Protein AF-A0A494WXC6-F1 (afdb_monomer_lite)

Secondary structure (DSSP, 8-state):
------HHHHHHHHHHHHHHHHHHTTS---HHHHHHHHHHHHHS----GGGS---EEEE-TTT--EEEESSTT---SSHHHHHHHHHHHHHHT--

Organism: NCBI:txid2419843

Radius of gyration: 25.2 Å; chains: 1; bounding box: 49×24×71 Å

Foldseek 3Di:
DPPPDDPVRVVLVVVLVVVVVVVCVVHDDDPVVSVVVSCCVVPVDDPDPVNQQDFDWAAAPQPRDIDTDSDPPDRHPDPVSVVVVVVVVVVVVVD

Structure (mmCIF, N/CA/C/O backbone):
data_AF-A0A494WXC6-F1
#
_entry.id   AF-A0A494WXC6-F1
#
loop_
_atom_site.group_PDB
_atom_site.id
_atom_site.type_symbol
_atom_site.label_atom_id
_atom_site.label_alt_id
_atom_site.label_comp_id
_atom_site.label_asym_id
_atom_site.label_entity_id
_atom_site.label_seq_id
_atom_site.pdbx_PDB_ins_code
_atom_site.Cartn_x
_atom_site.Cartn_y
_atom_site.Cartn_z
_atom_site.occupancy
_atom_site.B_iso_or_equiv
_atom_site.auth_seq_id
_atom_site.auth_comp_id
_atom_site.auth_asym_id
_atom_site.auth_atom_id
_atom_site.pdbx_PDB_model_num
ATOM 1 N N . MET A 1 1 ? 3.150 -14.050 27.152 1.00 40.97 1 MET A N 1
ATOM 2 C CA . MET A 1 1 ? 3.925 -13.199 26.227 1.00 40.97 1 MET A CA 1
ATOM 3 C C . MET A 1 1 ? 3.061 -11.992 25.914 1.00 40.97 1 MET A C 1
ATOM 5 O O . MET A 1 1 ? 2.281 -12.029 24.974 1.00 40.97 1 MET A O 1
ATOM 9 N N . GLU A 1 2 ? 3.092 -10.985 26.785 1.00 49.47 2 GLU A N 1
ATOM 10 C CA . GLU A 1 2 ? 2.369 -9.733 26.552 1.00 49.47 2 GLU A CA 1
ATOM 11 C C . GLU A 1 2 ? 3.087 -8.992 25.428 1.00 49.47 2 GLU A C 1
ATOM 13 O O . GLU A 1 2 ? 4.232 -8.56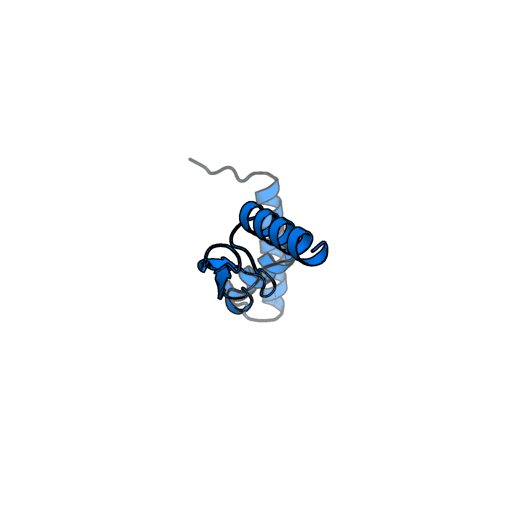8 25.571 1.00 49.47 2 GLU A O 1
ATOM 18 N N . SER A 1 3 ? 2.446 -8.912 24.266 1.00 59.31 3 SER A N 1
ATOM 19 C CA . SER A 1 3 ? 2.928 -8.126 23.139 1.00 59.31 3 SER A CA 1
ATOM 20 C C . SER A 1 3 ? 2.886 -6.651 23.531 1.00 59.31 3 SER A C 1
ATOM 22 O O . SER A 1 3 ? 1.846 -5.997 23.436 1.00 59.31 3 SER A O 1
ATOM 24 N N . VAL A 1 4 ? 4.014 -6.141 24.029 1.00 77.81 4 VAL A N 1
ATOM 25 C CA . VAL A 1 4 ? 4.191 -4.728 24.358 1.00 77.81 4 VAL A CA 1
ATOM 26 C C . VAL A 1 4 ? 4.142 -3.948 23.052 1.00 77.81 4 VAL A C 1
ATOM 28 O O . VAL A 1 4 ? 5.119 -3.897 22.311 1.00 77.81 4 VAL A O 1
ATOM 31 N N . LEU A 1 5 ? 2.983 -3.351 22.772 1.00 75.19 5 LEU A N 1
ATOM 32 C CA . LEU A 1 5 ? 2.834 -2.402 21.675 1.00 75.19 5 LEU A CA 1
ATOM 33 C C . LEU A 1 5 ? 3.891 -1.309 21.824 1.00 75.19 5 LEU A C 1
ATOM 35 O O . LEU A 1 5 ? 4.007 -0.687 22.891 1.00 75.19 5 LEU A O 1
ATOM 39 N N . THR A 1 6 ? 4.631 -1.069 20.748 1.00 87.00 6 THR A N 1
ATOM 40 C CA . THR A 1 6 ? 5.572 0.039 20.628 1.00 87.00 6 THR A CA 1
ATOM 41 C C . THR A 1 6 ? 4.849 1.371 20.830 1.00 87.00 6 THR A C 1
ATOM 43 O O . THR A 1 6 ? 3.643 1.498 20.614 1.00 87.00 6 THR A O 1
ATOM 46 N N . GLU A 1 7 ? 5.586 2.411 21.215 1.00 82.56 7 GLU A N 1
ATOM 47 C CA . GLU A 1 7 ? 5.018 3.751 21.420 1.00 82.56 7 GLU A CA 1
ATOM 48 C C . GLU A 1 7 ? 4.283 4.277 20.171 1.00 82.56 7 GLU A C 1
ATOM 50 O O . GLU A 1 7 ? 3.229 4.911 20.253 1.00 82.56 7 GLU A O 1
ATOM 55 N N . ARG A 1 8 ? 4.797 3.949 18.980 1.00 77.38 8 ARG A N 1
ATOM 56 C CA . ARG A 1 8 ? 4.141 4.280 17.712 1.00 77.38 8 ARG A CA 1
ATOM 57 C C . ARG A 1 8 ? 2.796 3.566 17.569 1.00 77.38 8 ARG A C 1
ATOM 59 O O . ARG A 1 8 ? 1.813 4.201 17.191 1.00 77.38 8 ARG A O 1
ATOM 66 N N . GLU A 1 9 ? 2.739 2.276 17.878 1.00 82.25 9 GLU A N 1
ATOM 67 C CA . GLU A 1 9 ? 1.508 1.482 17.808 1.00 82.25 9 GLU A CA 1
ATOM 68 C C . GLU A 1 9 ? 0.472 1.950 18.831 1.00 82.25 9 GLU A C 1
ATOM 70 O O . GLU A 1 9 ? -0.701 2.079 18.487 1.00 82.25 9 GLU A O 1
ATOM 75 N N . ARG A 1 10 ? 0.894 2.311 20.051 1.00 85.56 10 ARG A N 1
ATOM 76 C CA . ARG A 1 10 ? 0.002 2.899 21.066 1.00 85.56 10 ARG A CA 1
ATOM 77 C C . ARG A 1 10 ? -0.622 4.207 20.589 1.00 85.56 10 ARG A C 1
ATOM 79 O O . ARG A 1 10 ? -1.829 4.401 20.730 1.00 85.56 10 ARG A O 1
ATOM 86 N N . ARG A 1 11 ? 0.172 5.094 19.980 1.00 83.94 11 ARG A N 1
ATOM 87 C CA . ARG A 1 11 ? -0.327 6.364 19.422 1.00 83.94 11 ARG A CA 1
ATOM 88 C C . ARG A 1 11 ? -1.318 6.140 18.280 1.00 83.94 11 ARG A C 1
ATOM 90 O O . ARG A 1 11 ? -2.344 6.819 18.234 1.00 83.94 11 ARG A O 1
ATOM 97 N N . LEU A 1 12 ? -1.042 5.183 17.393 1.00 84.75 12 LEU A N 1
ATOM 98 C CA . LEU A 1 12 ? -1.940 4.825 16.291 1.00 84.75 12 LEU A CA 1
ATOM 99 C C . LEU A 1 12 ? -3.248 4.206 16.795 1.00 84.75 12 LEU A C 1
ATOM 101 O O . LEU A 1 12 ? -4.315 4.612 16.340 1.00 84.75 12 LEU A O 1
ATOM 105 N N . ALA A 1 13 ? -3.186 3.302 17.774 1.00 87.94 13 ALA A N 1
ATOM 106 C CA . ALA A 1 13 ? -4.369 2.716 18.402 1.00 87.94 13 ALA A CA 1
ATOM 107 C C . ALA A 1 13 ? -5.238 3.784 19.089 1.00 87.94 13 ALA A C 1
ATOM 109 O O . ALA A 1 13 ? -6.459 3.795 18.931 1.00 87.94 13 ALA A O 1
ATOM 110 N N . GLY A 1 14 ? -4.613 4.740 19.785 1.00 90.75 14 GLY A N 1
ATOM 111 C CA . GLY A 1 14 ? -5.321 5.868 20.392 1.00 90.75 14 GLY A CA 1
ATOM 112 C C . GLY A 1 14 ? -5.974 6.796 19.363 1.00 90.75 14 GLY A C 1
ATOM 113 O O . GLY A 1 14 ? -7.079 7.293 19.581 1.00 90.75 14 GLY A O 1
ATOM 114 N N . LEU A 1 15 ? -5.324 7.036 18.222 1.00 88.88 15 LEU A N 1
ATOM 115 C CA . LEU A 1 15 ? -5.920 7.794 17.122 1.00 88.88 15 LEU A CA 1
ATOM 116 C C . LEU A 1 15 ? -7.109 7.045 16.501 1.00 88.88 15 LEU A C 1
ATOM 118 O O . LEU A 1 15 ? -8.167 7.646 16.334 1.00 88.88 15 LEU A O 1
ATOM 122 N N . PHE A 1 16 ? -6.961 5.743 16.241 1.00 91.62 16 PHE A N 1
ATOM 123 C CA . PHE A 1 16 ? -8.019 4.885 15.702 1.00 91.62 16 PHE A CA 1
ATOM 124 C C . PHE A 1 16 ? -9.274 4.919 16.580 1.00 91.62 16 PHE A C 1
ATOM 126 O O . PHE A 1 16 ? -10.361 5.226 16.093 1.00 91.62 16 PHE A O 1
ATOM 133 N N . LEU A 1 17 ? -9.117 4.684 17.888 1.00 93.12 17 LEU A N 1
ATOM 134 C CA . LEU A 1 17 ? -10.226 4.691 18.845 1.00 93.12 17 LEU A CA 1
ATOM 135 C C . LEU A 1 17 ? -10.924 6.053 18.907 1.00 93.12 17 LEU A C 1
ATOM 137 O O . LEU A 1 17 ? -12.151 6.108 18.889 1.00 93.12 17 LEU A O 1
ATOM 141 N N . ARG A 1 18 ? -10.169 7.161 18.926 1.00 92.50 18 ARG A N 1
ATOM 142 C CA . ARG A 1 18 ? -10.758 8.512 18.927 1.00 92.50 18 ARG A CA 1
ATOM 143 C C . ARG A 1 18 ? -11.584 8.779 17.674 1.00 92.50 18 ARG A C 1
ATOM 145 O O . ARG A 1 18 ? -12.697 9.289 17.783 1.00 92.50 18 ARG A O 1
ATOM 152 N N . CYS A 1 19 ? -11.066 8.418 16.503 1.00 91.12 19 CYS A N 1
ATOM 153 C CA . CYS A 1 19 ? -11.784 8.582 15.244 1.00 91.12 19 CYS A CA 1
ATOM 154 C C . CYS A 1 19 ? -13.047 7.704 15.192 1.00 91.12 19 CYS A C 1
ATOM 156 O O . CYS A 1 19 ? -14.087 8.180 14.745 1.00 91.12 19 CYS A O 1
ATOM 158 N N . LEU A 1 20 ? -12.989 6.467 15.701 1.00 92.25 20 LEU A N 1
ATOM 159 C CA . LEU A 1 20 ? -14.130 5.546 15.712 1.00 92.25 20 LEU A CA 1
ATOM 160 C C . LEU A 1 20 ? -15.252 6.042 16.633 1.00 92.25 20 LEU A C 1
ATOM 162 O O . LEU A 1 20 ? -16.412 6.082 16.230 1.00 92.25 20 LEU A O 1
ATOM 166 N N . VAL A 1 21 ? -14.898 6.477 17.846 1.00 93.31 21 VAL A N 1
ATOM 167 C CA . VAL A 1 21 ? -15.844 7.050 18.820 1.00 93.31 21 VAL A CA 1
ATOM 168 C C . VAL A 1 21 ? -16.470 8.339 18.297 1.00 93.31 21 VAL A C 1
ATOM 170 O O . VAL A 1 21 ? -17.632 8.624 18.566 1.00 93.31 21 VAL A O 1
ATOM 173 N N . GLN A 1 22 ? -15.716 9.146 17.553 1.00 90.94 22 GLN A N 1
ATOM 174 C CA . GLN A 1 22 ? -16.271 10.346 16.943 1.00 90.94 22 GLN A CA 1
ATOM 175 C C . GLN A 1 22 ? -17.232 10.000 15.799 1.00 90.94 22 GLN A C 1
ATOM 177 O O . GLN A 1 22 ? -18.290 10.614 15.705 1.00 90.94 22 GLN A O 1
ATOM 182 N N . ALA A 1 23 ? -16.898 9.015 14.962 1.00 88.62 23 ALA A N 1
ATOM 183 C CA . ALA A 1 23 ? -17.747 8.575 13.858 1.00 88.62 23 ALA A CA 1
ATOM 184 C C . ALA A 1 23 ? -19.076 7.972 14.345 1.00 88.62 23 ALA A C 1
ATOM 186 O O . ALA A 1 23 ? -20.119 8.256 13.761 1.00 88.62 23 ALA A O 1
ATOM 187 N N . SER A 1 24 ? -19.068 7.223 15.454 1.00 91.56 24 SER A N 1
ATOM 188 C CA . SER A 1 24 ? -20.286 6.606 16.002 1.00 91.56 24 SER A CA 1
AT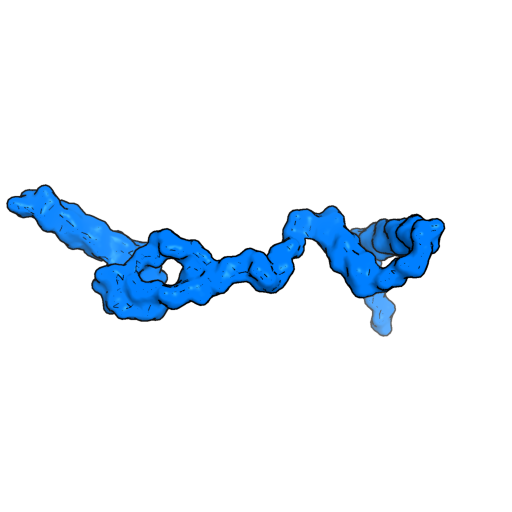OM 189 C C . SER A 1 24 ? -21.328 7.610 16.499 1.00 91.56 24 SER A C 1
ATOM 191 O O . SER A 1 24 ? -22.506 7.274 16.596 1.00 91.56 24 SER A O 1
ATOM 193 N N . LYS A 1 25 ? -20.936 8.866 16.751 1.00 93.69 25 LYS A N 1
ATOM 194 C CA . LYS A 1 25 ? -21.879 9.948 17.079 1.00 93.69 25 LYS A CA 1
ATOM 195 C C . LYS A 1 25 ? -22.798 10.316 15.914 1.00 93.69 25 LYS A C 1
ATOM 197 O O . LYS A 1 25 ? -23.850 10.899 16.150 1.00 93.69 25 LYS A O 1
ATOM 202 N N . TYR A 1 26 ? -22.407 9.997 14.682 1.00 89.31 26 TYR A N 1
ATOM 203 C CA . TYR A 1 26 ? -23.170 10.313 13.474 1.00 89.31 26 TYR A CA 1
ATOM 204 C C . TYR A 1 26 ? -24.040 9.144 12.992 1.00 89.31 26 TYR A C 1
ATOM 206 O O . TYR A 1 26 ? -24.769 9.297 12.015 1.00 89.31 26 TYR A O 1
ATOM 214 N N . GLY A 1 27 ? -23.986 7.991 13.666 1.00 89.62 27 GLY A N 1
ATOM 215 C CA . GLY A 1 27 ? -24.761 6.804 13.318 1.00 89.62 27 GLY A CA 1
ATOM 216 C C . GLY A 1 27 ? -23.973 5.502 13.483 1.00 89.62 27 GLY A C 1
ATOM 217 O O . GLY A 1 27 ? -22.826 5.515 13.936 1.00 89.62 27 GLY A O 1
ATOM 218 N N . PRO A 1 28 ? -24.581 4.357 13.129 1.00 92.31 28 PRO A N 1
ATOM 219 C CA . PRO A 1 28 ? -23.893 3.074 13.142 1.00 92.31 28 PRO A CA 1
ATOM 220 C C . PRO A 1 28 ? -22.699 3.101 12.182 1.00 92.31 28 PRO A C 1
ATOM 222 O O . PRO A 1 28 ? -22.828 3.470 11.015 1.00 92.31 28 PRO A O 1
ATOM 225 N N . VAL A 1 29 ? -21.533 2.700 12.685 1.00 91.00 29 VAL A N 1
ATOM 226 C CA . VAL A 1 29 ? -20.294 2.645 11.904 1.00 91.00 29 VAL A CA 1
ATOM 227 C C . VAL A 1 29 ? -20.021 1.203 11.516 1.00 91.00 29 VAL A C 1
ATOM 229 O O . VAL A 1 29 ? -19.848 0.346 12.383 1.00 91.00 29 VAL A O 1
ATOM 232 N N . ASP A 1 30 ? -19.929 0.946 10.213 1.00 93.06 30 ASP A N 1
ATOM 233 C CA . ASP A 1 30 ? -19.382 -0.310 9.717 1.00 93.06 30 ASP A CA 1
ATOM 234 C C . ASP A 1 30 ? -17.870 -0.351 9.977 1.00 93.06 30 ASP A C 1
ATOM 236 O O . ASP A 1 30 ? -17.096 0.450 9.442 1.00 93.06 30 ASP A O 1
ATOM 240 N N . VAL A 1 31 ? -17.450 -1.281 10.833 1.00 88.62 31 VAL A N 1
ATOM 241 C CA . VAL A 1 31 ? -16.061 -1.377 11.299 1.00 88.62 31 VAL A CA 1
ATOM 242 C C . VAL A 1 31 ? -15.111 -1.682 10.138 1.00 88.62 31 VAL A C 1
ATOM 244 O O . VAL A 1 31 ? -14.005 -1.142 10.104 1.00 88.62 31 VAL A O 1
ATOM 247 N N . GLY A 1 32 ? -15.542 -2.490 9.161 1.00 88.69 32 GLY A N 1
ATOM 248 C CA . GLY A 1 32 ? -14.749 -2.800 7.971 1.00 88.69 32 GLY A CA 1
ATOM 249 C C . GLY A 1 32 ? -14.452 -1.547 7.149 1.00 88.69 32 GLY A C 1
ATOM 250 O O . GLY A 1 32 ? -13.290 -1.201 6.928 1.00 88.69 32 GLY A O 1
ATOM 251 N N . THR A 1 33 ? -15.498 -0.816 6.772 1.00 87.25 33 THR A N 1
ATOM 252 C CA . THR A 1 33 ? -15.427 0.447 6.025 1.00 87.25 33 THR A CA 1
ATOM 253 C C . THR A 1 33 ? -14.590 1.482 6.769 1.00 87.25 33 THR A C 1
ATOM 255 O O . THR A 1 33 ? -13.734 2.136 6.175 1.00 87.25 33 THR A O 1
ATOM 258 N N . PHE A 1 34 ? -14.758 1.592 8.087 1.00 90.62 34 PHE A N 1
ATOM 259 C CA . PHE A 1 34 ? -13.972 2.511 8.903 1.00 90.62 34 PHE A CA 1
ATOM 260 C C . PHE A 1 34 ? -12.474 2.177 8.898 1.00 90.62 34 PHE A C 1
ATOM 262 O O . PHE A 1 34 ? -11.646 3.073 8.729 1.00 90.62 34 PHE A O 1
ATOM 269 N N . ILE A 1 35 ? -12.103 0.897 9.033 1.00 90.12 35 ILE A N 1
ATOM 270 C CA . ILE A 1 35 ? -10.701 0.454 8.950 1.00 90.12 35 ILE A CA 1
ATOM 271 C C . ILE A 1 35 ? -10.105 0.809 7.584 1.00 90.12 35 ILE A C 1
ATOM 273 O O . ILE A 1 35 ? -8.962 1.264 7.521 1.00 90.12 35 ILE A O 1
ATOM 277 N N . HIS A 1 36 ? -10.863 0.634 6.500 1.00 84.19 36 HIS A N 1
ATOM 278 C CA . HIS A 1 36 ? -10.417 1.006 5.158 1.00 84.19 36 HIS A CA 1
ATOM 279 C C . HIS A 1 36 ? -10.134 2.507 5.044 1.00 84.19 36 HIS A C 1
ATOM 281 O O . HIS A 1 36 ? -9.018 2.882 4.676 1.00 84.19 36 HIS A O 1
ATOM 287 N N . SER A 1 37 ? -11.080 3.356 5.447 1.00 84.25 37 SER A N 1
ATOM 288 C CA . SER A 1 37 ? -10.915 4.815 5.419 1.00 84.25 37 SER A CA 1
ATOM 289 C C . SER A 1 37 ? -9.784 5.297 6.333 1.00 84.25 37 SER A C 1
ATOM 291 O O . SER A 1 37 ? -9.016 6.186 5.971 1.00 84.25 37 SER A O 1
ATOM 293 N N . PHE A 1 38 ? -9.619 4.689 7.511 1.00 87.00 38 PHE A N 1
ATOM 294 C CA . PHE A 1 38 ? -8.543 5.041 8.438 1.00 87.00 38 PHE A CA 1
ATOM 295 C C . PHE A 1 38 ? -7.158 4.666 7.895 1.00 87.00 38 PHE A C 1
ATOM 297 O O . PHE A 1 38 ? -6.199 5.424 8.045 1.00 87.00 38 PHE A O 1
ATOM 304 N N . ARG A 1 39 ? -7.040 3.515 7.222 1.00 83.62 39 ARG A N 1
ATOM 305 C CA . ARG A 1 39 ? -5.806 3.121 6.524 1.00 83.62 39 ARG A CA 1
ATOM 306 C C . ARG A 1 39 ? -5.487 4.076 5.378 1.00 83.62 39 ARG A C 1
ATOM 308 O O . ARG A 1 39 ? -4.323 4.421 5.199 1.00 83.62 39 ARG A O 1
ATOM 315 N N . GLU A 1 40 ? -6.493 4.523 4.634 1.00 77.88 40 GLU A N 1
ATOM 316 C CA . GLU A 1 40 ? -6.316 5.523 3.579 1.00 77.88 40 GLU A CA 1
ATOM 317 C C . GLU A 1 40 ? -5.816 6.859 4.146 1.00 77.88 40 GLU A C 1
ATOM 319 O O . GLU A 1 40 ? -4.819 7.387 3.660 1.00 77.88 40 GLU A O 1
ATOM 324 N N . TYR A 1 41 ? -6.417 7.346 5.234 1.00 80.94 41 TYR A N 1
ATOM 325 C CA . TYR A 1 41 ? -5.973 8.553 5.936 1.00 80.94 41 TYR A CA 1
ATOM 326 C C . TYR A 1 41 ? -4.511 8.470 6.405 1.00 80.94 41 TYR A C 1
ATOM 328 O O . TYR A 1 41 ? -3.758 9.433 6.270 1.00 80.94 41 TYR A O 1
ATOM 336 N N . LEU A 1 42 ? -4.090 7.324 6.951 1.00 80.69 42 LEU A N 1
ATOM 337 C CA . LEU A 1 42 ? -2.737 7.157 7.490 1.00 80.69 42 LEU A CA 1
ATOM 338 C C . LEU A 1 42 ? -1.656 6.980 6.424 1.00 80.69 42 LEU A C 1
ATOM 340 O O . LEU A 1 42 ? -0.521 7.409 6.631 1.00 80.69 42 LEU A O 1
ATOM 344 N N . TYR A 1 43 ? -1.977 6.292 5.330 1.00 76.81 43 TYR A N 1
ATOM 345 C CA . TYR A 1 43 ? -0.974 5.827 4.371 1.00 76.81 43 TYR A CA 1
ATOM 346 C C . TYR A 1 43 ? -1.132 6.441 2.977 1.00 76.81 43 TYR A C 1
ATOM 348 O O . TYR A 1 43 ? -0.295 6.183 2.117 1.00 76.81 43 TYR A O 1
ATOM 356 N N . GLY A 1 44 ? -2.170 7.253 2.743 1.00 61.62 44 GLY A N 1
ATOM 357 C CA . GLY A 1 44 ? -2.354 8.110 1.565 1.00 61.62 44 GLY A CA 1
ATOM 358 C C . GLY A 1 44 ? -2.462 7.399 0.211 1.00 61.62 44 GLY A C 1
ATOM 359 O O . GLY A 1 44 ? -2.696 8.051 -0.803 1.00 61.62 44 GLY A O 1
ATOM 360 N N . SER A 1 45 ? -2.277 6.079 0.146 1.00 53.66 45 SER A N 1
ATOM 361 C CA . SER A 1 45 ? -2.307 5.334 -1.107 1.00 53.66 45 SER A CA 1
ATOM 362 C C . SER A 1 45 ? -2.634 3.864 -0.866 1.00 53.66 45 SER A C 1
ATOM 364 O O . SER A 1 45 ? -1.762 3.000 -0.785 1.00 53.66 45 SER A O 1
ATOM 366 N N . PHE A 1 46 ? -3.926 3.566 -0.754 1.00 51.22 46 PHE A N 1
ATOM 367 C CA . PHE A 1 46 ? -4.407 2.246 -1.131 1.00 51.22 46 PHE A CA 1
ATOM 368 C C . PHE A 1 46 ? -4.821 2.329 -2.599 1.00 51.22 46 PHE A C 1
ATOM 370 O O . PHE A 1 46 ? -5.782 3.010 -2.945 1.00 51.22 46 PHE A O 1
ATOM 377 N N . VAL A 1 47 ? -4.076 1.667 -3.483 1.00 50.94 47 VAL A N 1
ATOM 378 C CA . VAL A 1 47 ? -4.578 1.372 -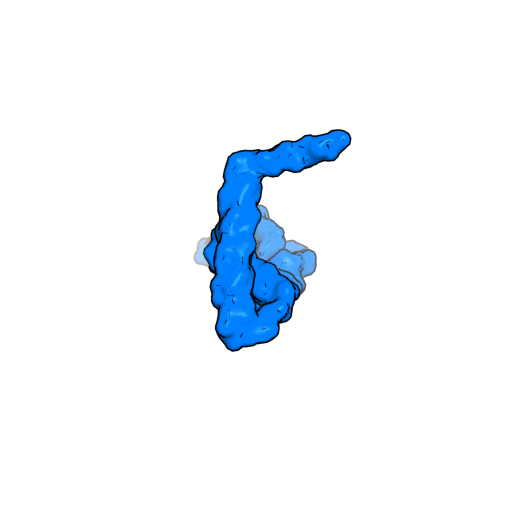4.826 1.00 50.94 47 VAL A CA 1
ATOM 379 C C . VAL A 1 47 ? -5.510 0.174 -4.642 1.00 50.94 47 VAL A C 1
ATOM 381 O O . VAL A 1 47 ? -5.004 -0.919 -4.372 1.00 50.94 47 VAL A O 1
ATOM 384 N N . PRO A 1 48 ? -6.847 0.334 -4.719 1.00 48.34 48 PRO A N 1
ATOM 385 C CA . PRO A 1 48 ? -7.741 -0.817 -4.689 1.00 48.34 48 PRO A CA 1
ATOM 386 C C . PRO A 1 48 ? -7.311 -1.806 -5.780 1.00 48.34 48 PRO A C 1
ATOM 388 O O . PRO A 1 48 ? -6.815 -1.363 -6.820 1.00 48.34 48 PRO A O 1
ATOM 391 N N . PRO A 1 49 ? -7.474 -3.129 -5.593 1.00 50.81 49 PRO A N 1
ATOM 392 C CA . PRO A 1 49 ? -7.084 -4.118 -6.603 1.00 50.81 49 PRO A CA 1
ATOM 393 C C . PRO A 1 49 ? -7.673 -3.815 -7.993 1.00 50.81 49 PRO A C 1
ATOM 395 O O . PRO A 1 49 ? -7.040 -4.103 -9.001 1.00 50.81 49 PRO A O 1
ATOM 398 N N . GLU A 1 50 ? -8.806 -3.113 -8.044 1.00 51.66 50 GLU A N 1
ATOM 399 C CA . GLU A 1 50 ? -9.472 -2.627 -9.257 1.00 51.66 50 GLU A CA 1
ATOM 400 C C . GLU A 1 50 ? -8.708 -1.532 -10.038 1.00 51.66 50 GLU A C 1
ATOM 402 O O . GLU A 1 50 ? -8.963 -1.311 -11.219 1.00 51.66 50 GLU A O 1
ATOM 407 N N . ARG A 1 51 ? -7.746 -0.842 -9.406 1.00 48.69 51 ARG A N 1
ATOM 408 C CA . ARG A 1 51 ? -6.873 0.177 -10.025 1.00 48.69 51 ARG A CA 1
ATOM 409 C C . ARG A 1 51 ? -5.450 -0.313 -10.299 1.00 48.69 51 ARG A C 1
ATOM 411 O O . ARG A 1 51 ? -4.636 0.469 -10.799 1.00 48.69 51 ARG A O 1
ATOM 418 N N . GLN A 1 52 ? -5.129 -1.578 -10.024 1.00 56.03 52 GLN A N 1
ATOM 419 C CA . GLN A 1 52 ? -3.884 -2.153 -10.526 1.00 56.03 52 GLN A CA 1
ATOM 420 C C . GLN A 1 52 ? -4.002 -2.268 -12.045 1.00 56.03 52 GLN A C 1
ATOM 422 O O . GLN A 1 52 ? -4.855 -2.991 -12.558 1.00 56.03 52 GLN A O 1
ATOM 427 N N . ARG A 1 53 ? -3.171 -1.524 -12.789 1.00 63.34 53 ARG A N 1
ATOM 428 C CA . ARG A 1 53 ? -3.103 -1.719 -14.239 1.00 63.34 53 ARG A CA 1
ATOM 429 C C . ARG A 1 53 ? -2.715 -3.179 -14.465 1.00 63.34 53 ARG A C 1
ATOM 431 O O . ARG A 1 53 ? -1.675 -3.595 -13.953 1.00 63.34 53 ARG A O 1
ATOM 438 N N . PRO A 1 54 ? -3.532 -3.965 -15.184 1.00 72.25 54 PRO A N 1
ATOM 439 C CA . PRO A 1 54 ? -3.237 -5.372 -15.356 1.00 72.25 54 PRO A CA 1
ATOM 440 C C . PRO A 1 54 ? -1.886 -5.494 -16.049 1.00 72.25 54 PRO A C 1
ATOM 442 O O . PRO A 1 54 ? -1.627 -4.798 -17.035 1.00 72.25 54 PRO A O 1
ATOM 445 N N . TRP A 1 55 ? -1.030 -6.372 -15.526 1.00 79.50 55 TRP A N 1
ATOM 446 C CA . TRP A 1 55 ? 0.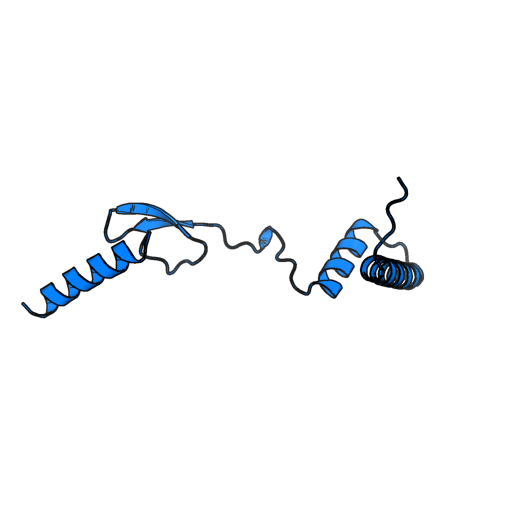194 -6.753 -16.212 1.00 79.50 55 TRP A CA 1
ATOM 447 C C . TRP A 1 55 ? -0.210 -7.314 -17.570 1.00 79.50 55 TRP A C 1
ATOM 449 O O . TRP A 1 55 ? -0.906 -8.325 -17.659 1.00 79.50 55 TRP A O 1
ATOM 459 N N . ARG A 1 56 ? 0.179 -6.627 -18.642 1.00 83.56 56 ARG A N 1
ATOM 460 C CA . ARG A 1 56 ? -0.120 -7.073 -20.001 1.00 83.56 56 ARG A CA 1
ATOM 461 C C . ARG A 1 56 ? 1.053 -7.877 -20.520 1.00 83.56 56 ARG A C 1
ATOM 463 O O . ARG A 1 56 ? 2.209 -7.569 -20.225 1.00 83.56 56 ARG A O 1
ATOM 470 N N . GLN A 1 57 ? 0.742 -8.909 -21.292 1.00 90.38 57 GLN A N 1
ATOM 471 C CA . GLN A 1 57 ? 1.747 -9.667 -22.013 1.00 90.38 57 GLN A CA 1
ATOM 472 C C . GLN A 1 57 ? 2.159 -8.885 -23.264 1.00 90.38 57 GLN A C 1
ATOM 474 O O . GLN A 1 57 ? 1.320 -8.478 -24.065 1.00 90.38 57 GLN A O 1
ATOM 479 N N . PHE A 1 58 ? 3.458 -8.688 -23.432 1.00 90.81 58 PHE A N 1
ATOM 480 C CA . PHE A 1 58 ? 4.076 -8.055 -24.589 1.00 90.81 58 PHE A CA 1
ATOM 481 C C . PHE A 1 58 ? 5.077 -9.010 -25.221 1.00 90.81 58 PHE A C 1
ATOM 483 O O . PHE A 1 58 ? 5.591 -9.919 -24.569 1.00 90.81 58 PHE A O 1
ATOM 490 N N . ARG A 1 59 ? 5.397 -8.779 -26.493 1.00 94.19 59 ARG A N 1
ATOM 491 C CA . ARG A 1 59 ? 6.433 -9.520 -27.212 1.00 94.19 59 ARG A CA 1
ATOM 492 C C . ARG A 1 59 ? 7.637 -8.616 -27.432 1.00 94.19 59 ARG A C 1
ATOM 494 O O . ARG A 1 59 ? 7.497 -7.514 -27.956 1.00 94.19 59 ARG A O 1
ATOM 501 N N . CYS A 1 60 ? 8.817 -9.063 -27.013 1.00 94.38 60 CYS A N 1
ATOM 502 C CA . CYS A 1 60 ? 10.041 -8.283 -27.173 1.00 94.38 60 CYS A CA 1
ATOM 503 C C . CYS A 1 60 ? 10.367 -8.104 -28.658 1.00 94.38 60 CYS A C 1
ATOM 505 O O . CYS A 1 60 ? 10.491 -9.091 -29.379 1.00 94.38 60 CYS A O 1
ATOM 507 N N . LEU A 1 61 ? 10.582 -6.862 -29.100 1.00 92.19 61 LEU A N 1
ATOM 508 C CA . LEU A 1 61 ? 10.916 -6.582 -30.502 1.00 92.19 61 LEU A CA 1
ATOM 509 C C . LEU A 1 61 ? 12.285 -7.142 -30.918 1.00 92.19 61 LEU A C 1
ATOM 511 O O . LEU A 1 61 ? 12.487 -7.436 -32.089 1.00 92.19 61 LEU A O 1
ATOM 515 N N . ASN A 1 62 ? 13.216 -7.311 -29.972 1.00 93.44 62 ASN A N 1
ATOM 516 C CA . ASN A 1 62 ? 14.560 -7.809 -30.271 1.00 93.44 62 ASN A CA 1
ATOM 517 C C . ASN A 1 62 ? 14.658 -9.341 -30.295 1.00 93.44 62 ASN A C 1
ATOM 519 O O . ASN A 1 62 ? 15.236 -9.892 -31.224 1.00 93.44 62 ASN A O 1
ATOM 523 N N . CYS A 1 63 ? 14.141 -10.024 -29.266 1.00 93.19 63 CYS A N 1
ATOM 524 C CA . CYS A 1 63 ? 14.299 -11.478 -29.111 1.00 93.19 63 CYS A CA 1
ATOM 525 C C . CYS A 1 63 ? 13.007 -12.279 -29.316 1.00 93.19 63 CYS A C 1
ATOM 527 O O . CYS A 1 63 ? 13.044 -13.503 -29.299 1.00 93.19 63 CYS A O 1
ATOM 529 N N . GLY A 1 64 ? 11.856 -11.621 -29.476 1.00 92.75 64 GLY A N 1
ATOM 530 C CA . GLY A 1 64 ? 10.576 -12.287 -29.725 1.00 92.75 64 GLY A CA 1
ATOM 531 C C . GLY A 1 64 ? 9.946 -12.991 -28.518 1.00 92.75 64 GLY A C 1
ATOM 532 O O . GLY A 1 64 ? 8.846 -13.524 -28.664 1.00 92.75 64 GLY A O 1
ATOM 533 N N . VAL A 1 65 ? 10.596 -12.981 -27.347 1.00 94.25 65 VAL A N 1
ATOM 534 C CA . VAL A 1 65 ? 10.100 -13.601 -26.106 1.00 94.25 65 VAL A CA 1
ATOM 535 C C . VAL A 1 65 ? 8.923 -12.809 -25.531 1.00 94.25 65 VAL A C 1
ATOM 537 O O . VAL A 1 65 ? 8.927 -11.573 -25.549 1.00 94.25 65 VAL A O 1
ATOM 540 N N . GLY A 1 66 ? 7.922 -13.529 -25.019 1.00 93.38 66 GLY A N 1
ATOM 541 C CA . GLY A 1 66 ? 6.802 -12.955 -24.278 1.00 93.38 66 GLY A CA 1
ATOM 542 C C . GLY A 1 66 ? 7.224 -12.523 -22.872 1.00 93.38 66 GLY A C 1
ATOM 543 O O . GLY A 1 66 ? 7.870 -13.287 -22.162 1.00 93.38 66 GLY A O 1
ATOM 544 N N . PHE A 1 67 ? 6.869 -11.311 -22.458 1.00 92.06 67 PHE A N 1
ATOM 545 C CA . PHE A 1 67 ? 7.153 -10.791 -21.120 1.00 92.06 67 PHE A CA 1
ATOM 546 C C . PHE A 1 67 ? 5.975 -9.970 -20.601 1.00 92.06 67 PHE A C 1
ATOM 548 O O . PHE A 1 67 ? 5.193 -9.437 -21.385 1.00 92.06 67 PHE A O 1
ATOM 555 N N . PHE A 1 68 ? 5.854 -9.849 -19.283 1.00 89.44 68 PHE A N 1
ATOM 556 C CA . PHE A 1 68 ? 4.795 -9.058 -18.669 1.00 89.44 68 PHE A CA 1
ATOM 557 C C . PHE A 1 68 ? 5.315 -7.685 -18.238 1.00 89.44 68 PHE A C 1
ATOM 559 O O . PHE A 1 68 ? 6.444 -7.556 -17.755 1.00 89.44 68 PHE A O 1
ATOM 566 N N . ALA A 1 69 ? 4.498 -6.649 -18.423 1.00 86.12 69 ALA A N 1
ATOM 567 C CA . ALA A 1 69 ? 4.802 -5.303 -17.955 1.00 86.12 69 ALA A CA 1
ATOM 568 C C . ALA A 1 69 ? 3.542 -4.563 -17.498 1.00 86.12 69 ALA A C 1
ATOM 570 O O . ALA A 1 69 ? 2.466 -4.719 -18.074 1.00 86.12 69 ALA A O 1
ATOM 571 N N . GLU A 1 70 ? 3.711 -3.721 -16.480 1.00 81.19 70 GLU A N 1
ATOM 572 C CA . GLU A 1 70 ? 2.666 -2.823 -15.977 1.00 81.19 70 GLU A CA 1
ATOM 573 C C . GLU A 1 70 ? 2.411 -1.643 -16.934 1.00 81.19 70 GLU A C 1
ATOM 575 O O . GLU A 1 70 ? 1.272 -1.219 -17.146 1.00 81.19 70 GLU A O 1
ATOM 580 N N . LYS A 1 71 ? 3.477 -1.110 -17.545 1.00 80.81 71 LYS A N 1
ATOM 581 C CA . LYS A 1 71 ? 3.387 0.025 -18.469 1.00 80.81 71 LYS A CA 1
ATOM 582 C C . LYS A 1 71 ? 3.179 -0.445 -19.908 1.00 80.81 71 LYS A C 1
ATOM 584 O O . LYS A 1 71 ? 3.863 -1.353 -20.379 1.00 80.81 71 LYS A O 1
ATOM 589 N N . SER A 1 72 ? 2.266 0.212 -20.624 1.00 79.56 72 SER A N 1
ATOM 590 C CA . SER A 1 72 ? 1.891 -0.136 -22.002 1.00 79.56 72 SER A CA 1
ATOM 591 C C . SER A 1 72 ? 2.907 0.271 -23.070 1.00 79.56 72 SER A C 1
ATOM 593 O O . SER A 1 72 ? 2.761 -0.108 -24.227 1.00 79.56 72 SER A O 1
ATOM 595 N N . ASP A 1 73 ? 3.926 1.044 -22.706 1.00 83.88 73 ASP A N 1
ATOM 596 C CA . ASP A 1 73 ? 4.980 1.543 -23.590 1.00 83.88 73 ASP A CA 1
ATOM 597 C C . ASP A 1 73 ? 6.231 0.647 -23.613 1.00 83.88 73 ASP A C 1
ATOM 599 O O . ASP A 1 73 ? 7.157 0.894 -24.394 1.00 83.88 73 ASP A O 1
ATOM 603 N N . ARG A 1 74 ? 6.280 -0.413 -22.793 1.00 86.62 74 ARG A N 1
ATOM 604 C CA . ARG A 1 74 ? 7.439 -1.309 -22.731 1.00 86.62 74 ARG A CA 1
ATOM 605 C C . ARG A 1 74 ? 7.537 -2.172 -23.996 1.00 86.62 74 ARG A C 1
ATOM 607 O O . ARG A 1 74 ? 6.680 -3.002 -24.273 1.00 86.62 74 ARG A O 1
ATOM 614 N N . LYS A 1 75 ? 8.636 -2.013 -24.743 1.00 90.94 75 LYS A N 1
ATOM 615 C CA . LYS A 1 75 ? 8.898 -2.718 -26.021 1.00 90.94 75 LYS A CA 1
ATOM 616 C C . LYS A 1 75 ? 9.897 -3.875 -25.916 1.00 90.94 75 LYS A C 1
ATOM 618 O O . LYS A 1 75 ? 10.001 -4.695 -26.829 1.00 90.94 75 LYS A O 1
ATOM 623 N N . PHE A 1 76 ? 10.656 -3.926 -24.824 1.00 93.38 76 PHE A N 1
ATOM 624 C CA . PHE A 1 76 ? 11.764 -4.861 -24.644 1.00 93.38 76 PHE A CA 1
ATOM 625 C C . PHE A 1 76 ? 11.655 -5.561 -23.292 1.00 93.38 76 PHE A C 1
ATOM 627 O O . PHE A 1 76 ? 11.295 -4.935 -22.295 1.00 93.38 76 PHE A O 1
ATOM 634 N N . CYS A 1 77 ? 12.004 -6.848 -23.261 1.00 91.00 77 CYS A N 1
ATOM 635 C CA . CYS A 1 77 ? 12.013 -7.638 -22.030 1.00 91.00 77 CYS A CA 1
ATOM 636 C C . CYS A 1 77 ? 13.156 -7.250 -21.075 1.00 91.00 77 CYS A C 1
ATOM 638 O O . CYS A 1 77 ? 13.090 -7.556 -19.890 1.00 91.00 77 CYS A O 1
ATOM 640 N N . SER A 1 78 ? 14.196 -6.583 -21.583 1.00 91.31 78 SER A N 1
ATOM 641 C CA . SER A 1 78 ? 15.396 -6.191 -20.840 1.00 91.31 78 SER A CA 1
ATOM 642 C C . SER A 1 78 ? 16.104 -5.008 -21.503 1.00 91.31 78 SER A C 1
ATOM 644 O O . SER A 1 78 ? 15.931 -4.747 -22.699 1.00 91.31 78 SER A O 1
ATOM 646 N N . GLU A 1 79 ? 16.939 -4.309 -20.733 1.00 91.56 79 GLU A N 1
ATOM 647 C CA . GLU A 1 79 ? 17.789 -3.224 -21.239 1.00 91.56 79 GLU A CA 1
ATOM 648 C C . GLU A 1 79 ? 18.803 -3.718 -22.273 1.00 91.56 79 GLU A C 1
ATOM 650 O O . GLU A 1 79 ? 19.058 -3.033 -23.261 1.00 91.56 79 GLU A O 1
ATOM 655 N N . SER A 1 80 ? 19.312 -4.943 -22.120 1.00 93.75 80 SER A N 1
ATOM 656 C CA . SER A 1 80 ? 20.207 -5.562 -23.102 1.00 93.75 80 SER A CA 1
ATOM 657 C C . SER A 1 80 ? 19.528 -5.731 -24.465 1.00 93.75 80 SER A C 1
ATOM 659 O O . SER A 1 80 ? 20.116 -5.406 -25.498 1.00 93.75 80 SER A O 1
ATOM 661 N N . CYS A 1 81 ? 18.256 -6.147 -24.489 1.00 93.25 81 CYS A N 1
ATOM 662 C CA . CYS A 1 81 ? 17.468 -6.215 -25.719 1.00 93.25 81 CYS A CA 1
ATOM 663 C C . CYS A 1 81 ? 17.216 -4.836 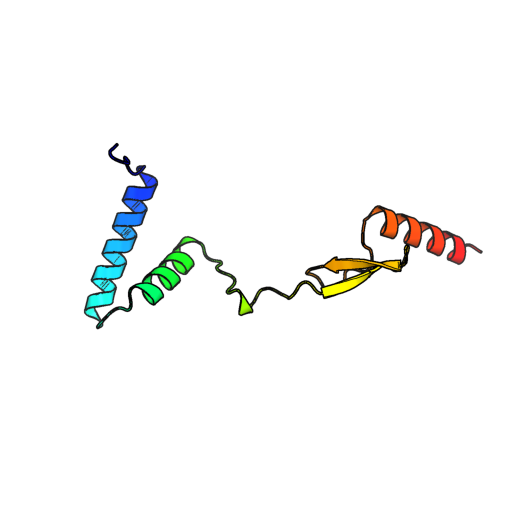-26.338 1.00 93.25 81 CYS A C 1
ATOM 665 O O . CYS A 1 81 ? 17.272 -4.703 -27.562 1.00 93.25 81 CYS A O 1
ATOM 667 N N . ALA A 1 82 ? 16.972 -3.814 -25.515 1.00 92.81 82 ALA A N 1
ATOM 668 C CA . ALA A 1 82 ? 16.818 -2.443 -25.990 1.00 92.81 82 ALA A CA 1
ATOM 669 C C . ALA A 1 82 ? 18.122 -1.915 -26.615 1.00 92.81 82 ALA A C 1
ATOM 671 O O . ALA A 1 82 ? 18.111 -1.373 -27.722 1.00 92.81 82 ALA A O 1
ATOM 672 N N . ALA A 1 83 ? 19.259 -2.122 -25.948 1.00 93.00 83 ALA A N 1
ATOM 673 C CA . ALA A 1 83 ? 20.575 -1.701 -26.420 1.00 93.00 83 ALA A CA 1
ATOM 674 C C . ALA A 1 83 ? 20.966 -2.399 -27.733 1.00 93.00 83 ALA A C 1
ATOM 676 O O . ALA A 1 83 ? 21.360 -1.732 -28.693 1.00 93.00 83 ALA A O 1
ATOM 677 N N . ALA A 1 84 ? 20.785 -3.721 -27.814 1.00 92.38 84 ALA A N 1
ATOM 678 C CA . ALA A 1 84 ? 21.071 -4.499 -29.018 1.00 92.38 84 ALA A CA 1
ATOM 679 C C . ALA A 1 84 ? 20.213 -4.050 -30.212 1.00 92.38 84 ALA A C 1
ATOM 681 O O . ALA A 1 84 ? 20.730 -3.859 -31.316 1.00 92.38 84 ALA A O 1
ATOM 682 N N . TRP A 1 85 ? 18.917 -3.816 -29.989 1.00 92.69 85 TRP A N 1
ATOM 683 C CA . TRP A 1 85 ? 18.007 -3.311 -31.017 1.00 92.69 85 TRP A CA 1
ATOM 684 C C . TRP A 1 85 ? 18.400 -1.916 -31.511 1.00 92.69 85 TRP A C 1
ATOM 686 O O . TRP A 1 85 ? 18.429 -1.658 -32.717 1.00 92.69 85 TRP A O 1
ATOM 696 N N . ASN A 1 86 ? 18.734 -1.011 -30.590 1.00 91.19 86 ASN A N 1
ATOM 697 C CA . ASN A 1 86 ? 19.141 0.352 -30.920 1.00 91.19 86 ASN A CA 1
ATOM 698 C C . ASN A 1 86 ? 20.468 0.382 -31.687 1.00 91.19 86 ASN A C 1
ATOM 700 O O . ASN A 1 86 ? 20.591 1.136 -32.651 1.00 91.19 86 ASN A O 1
ATOM 704 N N . SER A 1 87 ? 21.435 -0.457 -31.308 1.00 88.88 87 SER A N 1
ATOM 705 C CA . SER A 1 87 ? 22.719 -0.583 -32.006 1.00 88.88 87 SER A CA 1
ATOM 706 C C . SER A 1 87 ? 22.533 -1.042 -33.459 1.00 88.88 87 SER A C 1
ATOM 708 O O . SER A 1 87 ? 22.993 -0.371 -34.385 1.00 88.88 87 SER A O 1
ATOM 710 N N . LYS A 1 88 ?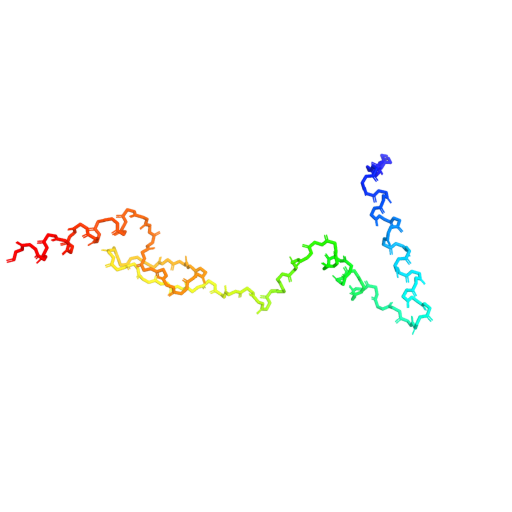 21.742 -2.104 -33.683 1.00 86.31 88 LYS A N 1
ATOM 711 C CA . LYS A 1 88 ? 21.416 -2.610 -35.030 1.00 86.31 88 LYS A CA 1
ATOM 712 C C . LYS A 1 88 ? 20.738 -1.555 -35.911 1.00 86.31 88 LYS A C 1
ATOM 714 O O . LYS A 1 88 ? 21.089 -1.399 -37.077 1.00 86.31 88 LYS A O 1
ATOM 719 N N . ASN A 1 89 ? 19.783 -0.804 -35.363 1.00 83.81 89 ASN A N 1
ATOM 720 C CA . ASN A 1 89 ? 19.074 0.229 -36.126 1.00 83.81 89 ASN A CA 1
ATOM 721 C C . ASN A 1 89 ? 19.933 1.466 -36.413 1.00 83.81 89 ASN A C 1
ATOM 723 O O . ASN A 1 89 ? 19.771 2.086 -37.462 1.00 83.81 89 ASN A O 1
ATOM 727 N N . ARG A 1 90 ? 20.866 1.824 -35.523 1.00 81.44 90 ARG A N 1
ATOM 728 C CA . ARG A 1 90 ? 21.847 2.886 -35.796 1.00 81.44 90 ARG A CA 1
ATOM 729 C C . ARG A 1 90 ? 22.788 2.502 -36.933 1.00 81.44 90 ARG A C 1
ATOM 731 O O . ARG A 1 90 ? 23.065 3.350 -37.772 1.00 81.44 90 ARG A O 1
ATOM 738 N N . ALA A 1 91 ? 23.231 1.245 -36.985 1.00 73.00 91 ALA A N 1
ATOM 739 C CA . ALA A 1 91 ? 24.062 0.749 -38.079 1.00 73.00 91 ALA A CA 1
ATOM 740 C C . ALA A 1 91 ? 23.328 0.812 -39.430 1.00 73.00 91 ALA A C 1
ATOM 742 O O . ALA A 1 91 ? 23.887 1.308 -40.399 1.00 73.00 91 ALA A O 1
ATOM 743 N N . ARG A 1 92 ? 22.043 0.424 -39.476 1.00 71.00 92 ARG A N 1
ATOM 744 C CA . ARG A 1 92 ? 21.218 0.514 -40.699 1.00 71.00 92 ARG A CA 1
ATOM 745 C C . ARG A 1 92 ? 20.960 1.938 -41.195 1.00 71.00 92 ARG A C 1
ATOM 747 O O . ARG A 1 92 ? 20.689 2.096 -42.369 1.00 71.00 92 ARG A O 1
ATOM 754 N N . LYS A 1 93 ? 21.005 2.954 -40.327 1.00 66.81 93 LYS A N 1
ATOM 755 C CA . LYS A 1 93 ? 20.846 4.367 -40.729 1.00 66.81 93 LYS A CA 1
ATOM 756 C C . LYS A 1 93 ? 22.123 4.997 -41.291 1.00 66.81 93 LYS A C 1
ATOM 758 O O . LYS A 1 93 ? 22.070 6.124 -41.767 1.00 66.81 93 LYS A O 1
ATOM 763 N N . ARG A 1 94 ? 23.267 4.331 -41.131 1.00 61.19 94 ARG A N 1
ATOM 764 C CA . ARG A 1 94 ? 24.576 4.802 -41.605 1.00 61.19 94 ARG A CA 1
ATOM 765 C C . ARG A 1 94 ? 25.024 4.118 -42.900 1.00 61.19 94 ARG A C 1
ATOM 767 O O . ARG A 1 94 ? 26.061 4.506 -43.424 1.00 61.19 94 ARG A O 1
ATOM 774 N N . ALA A 1 95 ? 24.284 3.106 -43.348 1.00 53.16 95 ALA A N 1
ATOM 775 C CA . ALA A 1 95 ? 24.412 2.485 -44.662 1.00 53.16 95 ALA A CA 1
ATOM 776 C C . ALA A 1 95 ? 23.416 3.149 -45.616 1.00 53.16 95 ALA A C 1
ATOM 778 O O . ALA A 1 95 ? 23.768 3.291 -46.803 1.00 53.16 95 ALA A O 1
#

pLDDT: mean 81.91, std 13.82, range [40.97, 94.38]

Sequence (95 aa):
MESVLTERERRLAGLFLRCLVQASKYGPVDVGTFIHSFREYLYGSFVPPERQRPWRQFRCLNCGVGFFAEKSDRKFCSESCAAAWNSKNRARKRA